Protein AF-A0A3E2CLM1-F1 (afdb_monomer)

Radius of gyration: 10.89 Å; Cα 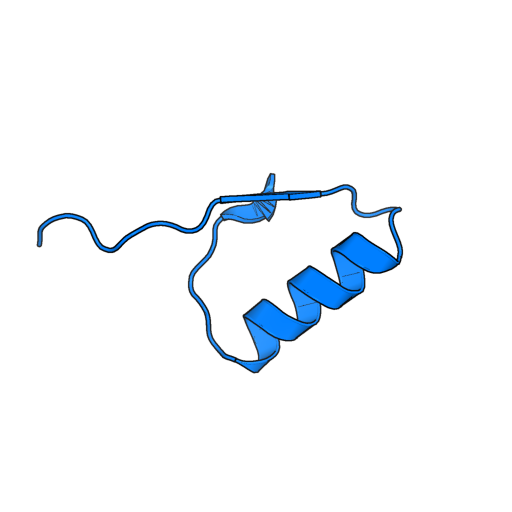contacts (8 Å, |Δi|>4): 27; chains: 1; bounding box: 25×22×25 Å

Secondary structure (DSSP, 8-state):
------EEE---TT-HHHHHHHHHHHHTT--EEE-

Sequence (35 aa):
MSDQPTVNVYGADWCGDCKRAKAALIQY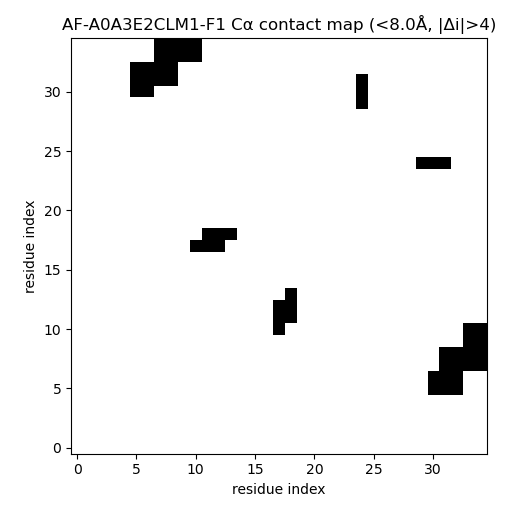GVAFVWH

pLDDT: mean 89.11, std 12.04, range [49.12, 98.06]

Foldseek 3Di:
DDDDPEAEQEDDPPDPVSVVVVVVCVVVVHHYDYD

Solvent-accessible surface area (backbone atoms only — not comparable to full-atom values): 2300 Å² total; per-residue (Å²): 137,83,80,75,86,76,43,75,45,80,55,51,91,86,37,72,64,42,48,53,53,52,50,51,38,58,76,71,68,55,74,66,47,83,78

Nearest PDB structures (foldseek):
  1r7h-assembly1_B  TM=9.242E-01  e=1.808E-01  Corynebacterium ammoniagenes
  8oy0-assembly1_C  TM=7.731E-01  e=1.406E+00  Acinetobacter baumannii ATCC 17978
  8oy0-assembly1_B  TM=6.421E-01  e=1.406E+00  Acinetobacter baumannii ATCC 17978
  8oy0-assembly1_A  TM=6.386E-01  e=1.509E+00  Acinetobacter baumannii ATCC 17978
  8oy0-assembly1_D  TM=6.371E-01  e=1.620E+00  Acinetobacter baumannii ATCC 17978

Structure (mmCIF, N/CA/C/O backbone):
data_AF-A0A3E2CLM1-F1
#
_entry.id   AF-A0A3E2CLM1-F1
#
loop_
_atom_site.group_PDB
_atom_site.id
_atom_site.type_symbol
_atom_site.label_atom_id
_atom_site.label_alt_id
_atom_site.label_comp_id
_atom_site.label_asym_id
_atom_site.label_entity_id
_atom_site.label_seq_id
_atom_site.pdbx_PDB_ins_code
_atom_site.Cartn_x
_atom_site.Cartn_y
_atom_site.Cartn_z
_atom_site.occupancy
_atom_site.B_iso_or_equiv
_atom_site.auth_seq_id
_atom_site.auth_comp_id
_atom_site.auth_asym_id
_atom_site.auth_atom_id
_atom_site.pdbx_PDB_model_num
ATOM 1 N N . MET A 1 1 ? -16.792 13.374 13.140 1.00 49.12 1 MET A N 1
ATOM 2 C CA . MET A 1 1 ? -15.711 12.379 13.288 1.00 49.12 1 MET A CA 1
ATO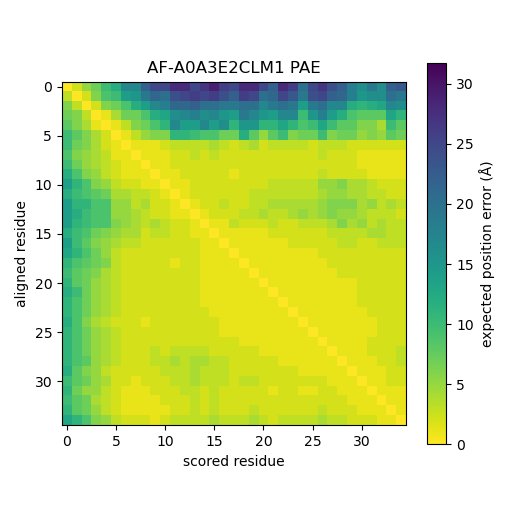M 3 C C . MET A 1 1 ? -14.531 12.927 12.512 1.00 49.12 1 MET A C 1
ATOM 5 O O . MET A 1 1 ? -14.566 12.898 11.291 1.00 49.12 1 MET A O 1
ATOM 9 N N . SER A 1 2 ? -13.606 13.581 13.203 1.00 53.34 2 SER A N 1
ATOM 10 C CA . SER A 1 2 ? -12.601 14.460 12.600 1.00 53.34 2 SER A CA 1
ATOM 11 C C . SER A 1 2 ? -11.307 13.683 12.353 1.00 53.34 2 SER A C 1
ATOM 13 O O . SER A 1 2 ? -10.801 13.076 13.291 1.00 53.34 2 SER A O 1
ATOM 15 N N . ASP A 1 3 ? -10.858 13.679 11.095 1.00 70.69 3 ASP A N 1
ATOM 16 C CA . ASP A 1 3 ? -9.551 13.257 10.567 1.00 70.69 3 ASP A CA 1
ATOM 17 C C . ASP A 1 3 ? -8.807 12.152 11.328 1.00 70.69 3 ASP A C 1
ATOM 19 O O . ASP A 1 3 ? -7.947 12.404 12.172 1.00 70.69 3 ASP A O 1
ATOM 23 N N . GLN A 1 4 ? -9.058 10.898 10.941 1.00 67.94 4 GLN A N 1
ATOM 24 C CA . GLN A 1 4 ? -8.036 9.870 11.127 1.00 67.94 4 GLN A CA 1
ATOM 25 C C . GLN A 1 4 ? -6.911 10.112 10.107 1.00 67.94 4 GLN A C 1
ATOM 27 O O . GLN A 1 4 ? -7.215 10.334 8.929 1.00 67.94 4 GLN A O 1
ATOM 32 N N . PRO A 1 5 ? -5.628 10.065 10.513 1.00 67.00 5 PRO A N 1
ATOM 33 C CA . PRO A 1 5 ? -4.520 10.260 9.589 1.00 67.00 5 PRO A CA 1
ATOM 34 C C . PRO A 1 5 ? -4.608 9.224 8.467 1.00 67.00 5 PRO A C 1
ATOM 36 O O . PRO A 1 5 ? -4.529 8.018 8.698 1.00 67.00 5 PRO A O 1
ATOM 39 N N . THR A 1 6 ? -4.813 9.709 7.244 1.00 81.38 6 THR A N 1
ATOM 40 C CA 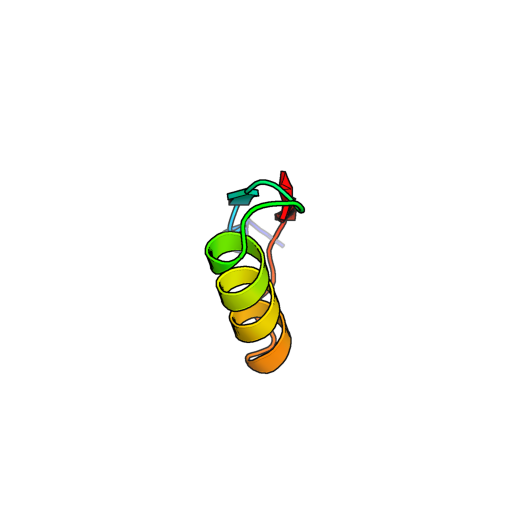. THR A 1 6 ? -4.932 8.860 6.058 1.00 81.38 6 THR A CA 1
ATOM 41 C C . THR A 1 6 ? -3.541 8.627 5.484 1.00 81.38 6 THR A C 1
ATOM 43 O O . THR A 1 6 ? -2.884 9.562 5.021 1.00 81.38 6 THR A O 1
ATOM 46 N N . VAL A 1 7 ? -3.072 7.380 5.522 1.00 90.25 7 VAL A N 1
ATOM 47 C CA . VAL A 1 7 ? -1.784 7.000 4.933 1.00 90.25 7 VAL A CA 1
ATOM 48 C C . VAL A 1 7 ? -1.949 6.905 3.417 1.00 90.25 7 VAL A C 1
ATOM 50 O O . VAL A 1 7 ? -2.718 6.081 2.929 1.00 90.25 7 VAL A 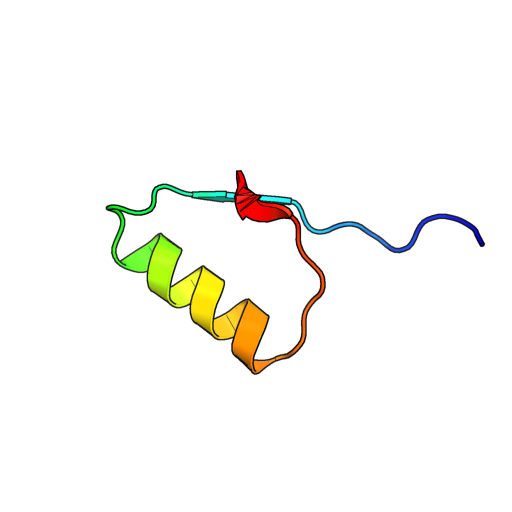O 1
ATOM 53 N N . ASN A 1 8 ? -1.230 7.742 2.668 1.00 92.88 8 ASN A N 1
ATOM 54 C CA . ASN A 1 8 ? -1.172 7.671 1.207 1.00 92.88 8 ASN A CA 1
ATOM 55 C C . ASN A 1 8 ? 0.093 6.922 0.789 1.00 92.88 8 ASN A C 1
ATOM 57 O O . ASN A 1 8 ? 1.196 7.292 1.190 1.00 92.88 8 ASN A O 1
ATOM 61 N N . VAL A 1 9 ? -0.070 5.873 -0.011 1.00 92.50 9 VAL A N 1
ATOM 62 C CA . VAL A 1 9 ? 1.022 5.011 -0.464 1.00 92.50 9 VAL A CA 1
ATOM 63 C C . VAL A 1 9 ? 1.117 5.118 -1.974 1.00 92.50 9 VAL A C 1
ATOM 65 O O . VAL A 1 9 ? 0.193 4.715 -2.669 1.00 92.50 9 VAL A O 1
ATOM 68 N N . TYR A 1 10 ? 2.233 5.653 -2.460 1.00 93.69 10 TYR A N 1
ATOM 69 C CA . TYR A 1 10 ? 2.513 5.792 -3.886 1.00 93.69 10 TYR A CA 1
ATOM 70 C C . TYR A 1 10 ? 3.420 4.649 -4.328 1.00 93.69 10 TYR A C 1
ATOM 72 O O . TYR A 1 10 ? 4.530 4.498 -3.807 1.00 93.69 10 TYR A O 1
ATOM 80 N N . GLY A 1 11 ? 2.957 3.826 -5.263 1.00 92.12 11 GLY A N 1
ATOM 81 C CA . GLY A 1 11 ? 3.711 2.663 -5.699 1.00 92.12 11 GLY A CA 1
ATOM 82 C C . GLY A 1 11 ? 3.215 2.061 -7.004 1.00 92.12 11 GLY A C 1
ATOM 83 O O . GLY A 1 11 ? 2.040 2.095 -7.340 1.00 92.12 11 GLY A O 1
ATOM 84 N N . ALA A 1 12 ? 4.134 1.436 -7.734 1.00 93.69 12 ALA A N 1
ATOM 85 C CA . ALA A 1 12 ? 3.803 0.759 -8.978 1.00 93.69 12 ALA A CA 1
ATOM 86 C C . ALA A 1 12 ? 3.521 -0.732 -8.753 1.00 93.69 12 ALA A C 1
ATOM 88 O O . ALA A 1 12 ? 4.274 -1.414 -8.054 1.00 93.69 12 ALA A O 1
ATOM 89 N N . ASP A 1 13 ? 2.507 -1.276 -9.427 1.00 87.31 13 ASP A N 1
ATOM 90 C CA . ASP A 1 13 ? 2.151 -2.701 -9.326 1.00 87.31 13 ASP A CA 1
ATOM 91 C C . ASP A 1 13 ? 3.233 -3.640 -9.892 1.00 87.31 13 ASP A C 1
ATOM 93 O O . ASP A 1 13 ? 3.350 -4.805 -9.495 1.00 87.31 13 ASP A O 1
ATOM 97 N N . 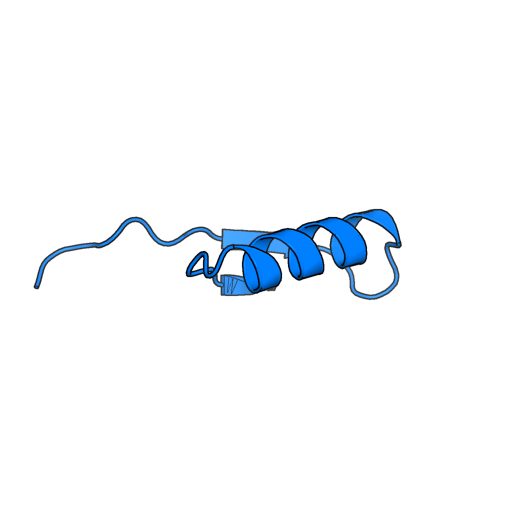TRP A 1 14 ? 4.072 -3.135 -10.800 1.00 93.06 14 TRP A N 1
ATOM 98 C CA . TRP A 1 14 ? 5.209 -3.883 -11.338 1.00 93.06 14 TRP A CA 1
ATOM 99 C C . TRP A 1 14 ? 6.408 -3.909 -10.380 1.00 93.06 14 TRP A C 1
ATOM 101 O O . TRP A 1 14 ? 7.273 -4.776 -10.508 1.00 93.06 14 TRP A O 1
ATOM 111 N N . CYS A 1 15 ? 6.459 -3.013 -9.389 1.00 94.75 15 CYS A N 1
ATOM 112 C CA . CYS A 1 15 ? 7.570 -2.947 -8.451 1.00 94.75 15 CYS A CA 1
ATOM 113 C C . CYS A 1 15 ? 7.426 -4.024 -7.366 1.00 94.75 15 CYS A C 1
ATOM 115 O O . CYS A 1 15 ? 6.462 -4.060 -6.595 1.00 94.75 15 CYS A O 1
ATOM 117 N N . GLY A 1 16 ? 8.411 -4.924 -7.298 1.00 94.62 16 GLY A N 1
ATOM 118 C CA . GLY A 1 16 ? 8.445 -6.007 -6.314 1.00 94.62 16 GLY A CA 1
ATOM 119 C C . GLY A 1 16 ? 8.398 -5.505 -4.870 1.00 94.62 16 GLY A C 1
ATOM 120 O O . GLY A 1 16 ? 7.718 -6.104 -4.039 1.00 94.62 16 GLY A O 1
ATOM 121 N N . ASP A 1 17 ? 9.068 -4.392 -4.582 1.00 95.75 17 ASP A N 1
ATOM 122 C CA . ASP A 1 17 ? 9.144 -3.812 -3.239 1.00 95.75 17 ASP A CA 1
ATOM 123 C C . ASP A 1 17 ? 7.826 -3.133 -2.849 1.00 95.75 17 ASP A C 1
ATOM 125 O O . ASP A 1 17 ? 7.326 -3.352 -1.745 1.00 95.75 17 ASP A O 1
ATOM 129 N N . CYS A 1 18 ? 7.199 -2.412 -3.787 1.00 96.00 18 CYS A N 1
ATOM 130 C CA . CYS A 1 18 ? 5.873 -1.815 -3.611 1.00 96.00 18 CYS A CA 1
ATOM 131 C C . CYS A 1 18 ? 4.825 -2.877 -3.250 1.00 96.00 18 CYS A C 1
ATOM 133 O O . CYS A 1 18 ? 4.053 -2.697 -2.307 1.00 96.00 18 CYS A O 1
ATOM 135 N N . LYS A 1 19 ? 4.843 -4.027 -3.934 1.00 95.12 19 LYS A N 1
ATOM 136 C CA . LYS A 1 19 ? 3.951 -5.152 -3.616 1.00 95.12 19 LYS A CA 1
ATOM 137 C C . LYS A 1 19 ? 4.174 -5.703 -2.207 1.00 95.12 19 LYS A C 1
ATOM 139 O O . LYS A 1 19 ? 3.198 -5.966 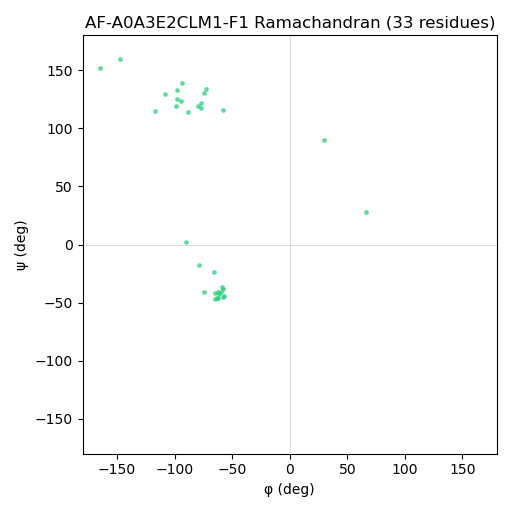-1.507 1.00 95.12 19 LYS A O 1
ATOM 144 N N . ARG A 1 20 ? 5.433 -5.852 -1.769 1.00 96.75 20 ARG A N 1
ATOM 145 C CA . ARG A 1 20 ? 5.747 -6.317 -0.403 1.00 96.75 20 ARG A CA 1
ATOM 146 C C . ARG A 1 20 ? 5.272 -5.324 0.658 1.00 96.75 20 ARG A C 1
ATOM 148 O O . ARG A 1 20 ? 4.687 -5.744 1.652 1.00 96.75 20 ARG A O 1
ATOM 155 N N . ALA A 1 21 ? 5.454 -4.025 0.426 1.00 95.56 21 ALA A N 1
ATOM 156 C CA . ALA A 1 21 ? 4.969 -2.984 1.330 1.00 95.56 21 ALA A CA 1
ATOM 157 C C . ALA A 1 21 ? 3.434 -2.997 1.447 1.00 95.56 21 ALA A C 1
ATOM 159 O O . ALA A 1 21 ? 2.901 -3.011 2.555 1.00 95.56 21 ALA A O 1
ATOM 160 N N . LYS A 1 22 ? 2.720 -3.087 0.315 1.00 95.31 22 LYS A N 1
ATOM 161 C CA . LYS A 1 22 ? 1.253 -3.204 0.283 1.00 95.31 22 LYS A CA 1
ATOM 162 C C . LYS A 1 22 ? 0.760 -4.425 1.063 1.00 95.31 22 LYS A C 1
ATOM 164 O O . LYS A 1 22 ? -0.173 -4.311 1.851 1.00 95.31 22 LYS A O 1
ATOM 169 N N . ALA A 1 23 ? 1.407 -5.577 0.876 1.00 96.56 23 ALA A N 1
ATOM 170 C CA . ALA A 1 23 ? 1.067 -6.808 1.586 1.00 96.56 23 ALA A CA 1
ATOM 171 C C . ALA A 1 23 ? 1.248 -6.675 3.106 1.00 96.56 23 ALA A C 1
ATOM 173 O O . ALA A 1 23 ? 0.380 -7.113 3.855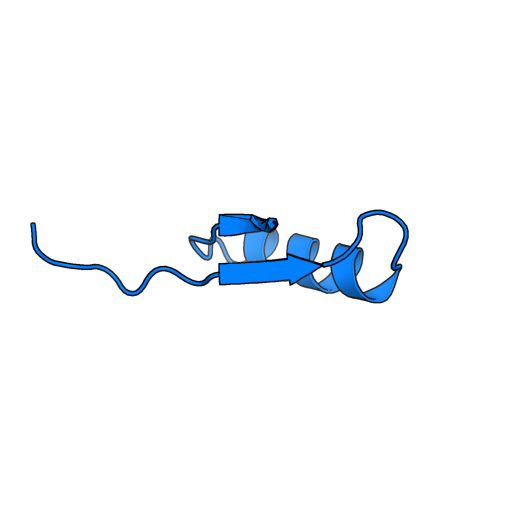 1.00 96.56 23 ALA A O 1
ATOM 174 N N . ALA A 1 24 ? 2.322 -6.022 3.562 1.00 96.62 24 ALA A N 1
ATOM 175 C CA . ALA A 1 24 ? 2.541 -5.769 4.984 1.00 96.62 24 ALA A CA 1
ATOM 176 C C . ALA A 1 24 ? 1.441 -4.874 5.580 1.00 96.62 24 ALA A C 1
ATOM 178 O O . ALA A 1 24 ? 0.883 -5.200 6.625 1.00 96.62 24 ALA A O 1
ATOM 179 N N . LEU A 1 25 ? 1.073 -3.784 4.897 1.00 95.12 25 LEU A N 1
ATOM 180 C CA . LEU A 1 25 ? 0.008 -2.887 5.361 1.00 95.12 25 LEU A CA 1
ATOM 181 C C . LEU A 1 25 ? -1.336 -3.613 5.498 1.00 95.12 25 LEU A C 1
ATOM 183 O O . LEU A 1 25 ? -2.037 -3.425 6.491 1.00 95.12 25 LEU A O 1
ATOM 187 N N . ILE A 1 26 ? -1.656 -4.489 4.541 1.00 95.19 26 ILE A N 1
ATOM 188 C CA . ILE A 1 26 ? -2.848 -5.344 4.593 1.00 95.19 26 ILE A CA 1
ATOM 189 C C . ILE A 1 26 ? -2.758 -6.330 5.765 1.00 95.19 26 ILE A C 1
ATOM 191 O O . ILE A 1 26 ? -3.710 -6.451 6.532 1.00 95.19 26 ILE A O 1
ATOM 195 N N . GLN A 1 27 ? -1.617 -7.006 5.937 1.00 98.06 27 GLN A N 1
ATOM 196 C CA . GLN A 1 27 ? -1.405 -7.989 7.003 1.00 98.06 27 GLN A CA 1
ATOM 197 C C . GLN A 1 27 ? -1.589 -7.388 8.405 1.00 98.06 27 GLN A C 1
ATOM 199 O O . GLN A 1 27 ? -2.119 -8.057 9.289 1.00 98.06 27 GLN A O 1
ATOM 204 N N . TYR A 1 28 ? -1.172 -6.138 8.610 1.00 96.31 28 TYR A N 1
ATOM 205 C CA . TYR A 1 28 ? -1.304 -5.444 9.894 1.00 96.31 28 TYR A CA 1
ATOM 206 C C . TYR A 1 28 ? -2.614 -4.656 10.049 1.00 96.31 28 TYR A C 1
ATOM 208 O O . TYR A 1 28 ? -2.808 -4.006 11.074 1.00 96.31 28 TYR A O 1
ATOM 216 N N . GLY A 1 29 ? -3.517 -4.702 9.062 1.00 94.00 29 GLY A N 1
ATOM 217 C CA . GLY A 1 29 ? -4.803 -4.003 9.123 1.00 94.00 29 GLY A CA 1
ATOM 218 C C . GLY A 1 29 ? -4.682 -2.476 9.119 1.00 94.00 29 GLY A C 1
ATOM 219 O O . GLY A 1 29 ? -5.532 -1.788 9.681 1.00 94.00 29 GLY A O 1
ATOM 220 N N . VAL A 1 30 ? -3.624 -1.934 8.512 1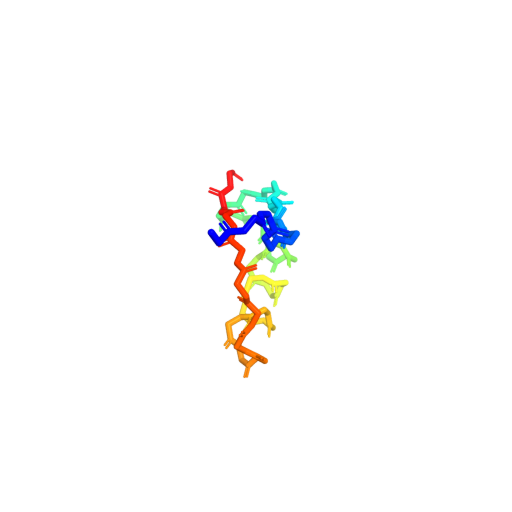.00 92.75 30 VAL A N 1
ATOM 221 C CA . VAL A 1 30 ? -3.430 -0.484 8.398 1.00 92.75 30 VAL A CA 1
ATOM 222 C C . VAL A 1 30 ? -4.393 0.062 7.347 1.00 92.75 30 VAL A C 1
ATOM 224 O O . VAL A 1 30 ? -4.456 -0.450 6.232 1.00 92.75 30 VAL A O 1
ATOM 227 N N . ALA A 1 31 ? -5.130 1.122 7.678 1.00 93.12 31 ALA A N 1
ATOM 228 C CA . ALA A 1 31 ? -5.941 1.841 6.702 1.00 93.12 31 ALA A CA 1
ATOM 229 C C . ALA A 1 31 ? -5.045 2.741 5.834 1.00 93.12 31 ALA A C 1
ATOM 231 O O . ALA A 1 31 ? -4.349 3.615 6.354 1.00 93.12 31 ALA A O 1
ATOM 232 N N . PHE A 1 32 ? -5.060 2.536 4.515 1.00 93.00 32 PHE A N 1
ATOM 233 C CA . PHE A 1 32 ? -4.287 3.338 3.565 1.00 93.00 32 PHE A CA 1
ATOM 234 C C . PHE A 1 32 ? -5.002 3.496 2.219 1.00 93.00 32 PHE A C 1
ATOM 236 O O . PHE A 1 32 ? -5.863 2.695 1.855 1.00 93.00 32 PHE A O 1
ATOM 243 N N . VAL A 1 33 ? -4.599 4.520 1.467 1.00 93.75 33 VAL A N 1
ATOM 244 C CA . VAL A 1 33 ? -4.993 4.759 0.074 1.00 93.75 33 VAL A CA 1
ATOM 245 C C . VAL A 1 33 ? -3.792 4.473 -0.823 1.00 93.75 33 VAL A C 1
ATOM 247 O O . VAL A 1 33 ? -2.693 4.960 -0.556 1.00 93.75 33 VAL A O 1
ATOM 250 N N . TRP A 1 34 ? -3.994 3.663 -1.862 1.00 93.12 34 TRP A N 1
ATOM 251 C CA . TRP A 1 34 ? -2.961 3.312 -2.837 1.00 93.12 34 TRP A CA 1
ATOM 252 C C . TRP A 1 34 ? -3.074 4.185 -4.087 1.00 93.12 34 TRP A C 1
ATOM 254 O O . TRP A 1 34 ? -4.172 4.300 -4.636 1.00 93.12 34 TRP A O 1
ATOM 264 N N . HIS A 1 35 ? -1.944 4.729 -4.535 1.00 92.44 35 HIS A N 1
ATOM 265 C CA . HIS A 1 35 ? -1.791 5.550 -5.737 1.00 92.44 35 HIS A CA 1
ATOM 266 C C . HIS A 1 35 ? -0.724 4.976 -6.663 1.00 92.44 35 HIS A C 1
ATOM 268 O O . HIS A 1 35 ? 0.334 4.543 -6.145 1.00 92.44 35 HIS A O 1
#

Mean predicted aligned error: 4.63 Å